Protein AF-A0A924Q017-F1 (afdb_monomer_lite)

Radius of gyration: 19.09 Å; chain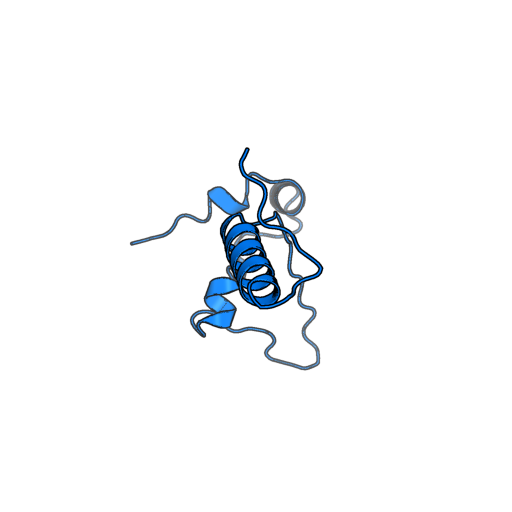s: 1; bounding box: 49×33×49 Å

Structure (mmCIF, N/CA/C/O backbone):
data_AF-A0A924Q017-F1
#
_entry.id   AF-A0A924Q017-F1
#
loop_
_atom_site.group_PDB
_atom_site.id
_atom_site.type_symbol
_atom_site.label_atom_id
_atom_site.label_alt_id
_atom_site.label_comp_id
_atom_site.label_asym_id
_atom_site.label_entity_id
_atom_site.label_seq_id
_atom_site.pdbx_PDB_ins_code
_atom_site.Cartn_x
_atom_site.Cartn_y
_atom_site.Cartn_z
_atom_site.occupancy
_atom_site.B_iso_or_equiv
_atom_site.auth_seq_id
_atom_site.auth_comp_id
_atom_site.auth_asym_id
_atom_site.auth_atom_id
_atom_site.pdbx_PDB_model_num
ATOM 1 N N . MET A 1 1 ? 4.593 18.942 -9.906 1.00 30.64 1 MET A N 1
ATOM 2 C CA . MET A 1 1 ? 5.255 18.709 -8.605 1.00 30.64 1 MET A CA 1
ATOM 3 C C . MET A 1 1 ? 5.904 17.336 -8.683 1.00 30.64 1 MET A C 1
ATOM 5 O O . MET A 1 1 ? 5.196 16.363 -8.889 1.00 30.64 1 MET A O 1
ATOM 9 N N . ARG A 1 2 ? 7.239 17.267 -8.715 1.00 33.31 2 ARG A N 1
ATOM 10 C CA . ARG A 1 2 ? 7.996 16.021 -8.917 1.00 33.31 2 ARG A CA 1
ATOM 11 C C . ARG A 1 2 ? 8.207 15.417 -7.527 1.00 33.31 2 ARG A C 1
ATOM 13 O O . ARG A 1 2 ? 9.032 15.917 -6.774 1.00 33.31 2 ARG A O 1
ATOM 20 N N . MET A 1 3 ? 7.376 14.452 -7.150 1.00 36.66 3 MET A N 1
ATOM 21 C CA . MET A 1 3 ? 7.503 13.739 -5.877 1.00 36.66 3 MET A CA 1
ATOM 22 C C . MET A 1 3 ? 8.788 12.907 -5.976 1.00 36.66 3 MET A C 1
ATOM 24 O O . MET A 1 3 ? 8.867 12.012 -6.817 1.00 36.66 3 MET A O 1
ATOM 28 N N . SER A 1 4 ? 9.853 13.291 -5.262 1.00 42.31 4 SER A N 1
ATOM 29 C CA . SER A 1 4 ? 11.105 12.535 -5.316 1.00 42.31 4 SER A CA 1
ATOM 30 C C . SER A 1 4 ? 10.896 11.218 -4.574 1.00 42.31 4 SER A C 1
ATOM 32 O O . SER A 1 4 ? 10.413 11.197 -3.445 1.00 42.31 4 SER A O 1
ATOM 34 N N . LEU A 1 5 ? 11.267 10.109 -5.213 1.00 49.06 5 LEU A N 1
ATOM 35 C CA . LEU A 1 5 ? 11.196 8.737 -4.684 1.00 49.06 5 LEU A CA 1
ATOM 36 C C . LEU A 1 5 ? 12.089 8.509 -3.443 1.00 49.06 5 LEU A C 1
ATOM 38 O O . LEU A 1 5 ? 12.268 7.382 -2.990 1.00 49.06 5 LEU A O 1
ATOM 42 N N . THR A 1 6 ? 12.655 9.577 -2.880 1.00 48.41 6 THR A N 1
ATOM 43 C CA . THR A 1 6 ? 13.645 9.578 -1.802 1.00 48.41 6 THR A CA 1
ATOM 44 C C . THR A 1 6 ? 13.114 8.929 -0.520 1.00 48.41 6 THR A C 1
ATOM 46 O O . THR A 1 6 ? 13.888 8.302 0.190 1.00 48.41 6 THR A O 1
ATOM 49 N N . GLY A 1 7 ? 11.800 8.973 -0.262 1.00 44.56 7 GLY A N 1
ATOM 50 C CA . GLY A 1 7 ? 11.205 8.328 0.917 1.00 44.56 7 GLY A CA 1
ATOM 51 C C . GLY A 1 7 ? 11.151 6.793 0.862 1.00 44.56 7 GLY A C 1
ATOM 52 O O . GLY A 1 7 ? 11.161 6.145 1.904 1.00 44.56 7 GLY A O 1
ATOM 53 N N . ALA A 1 8 ? 11.130 6.185 -0.330 1.00 47.62 8 ALA A N 1
ATOM 54 C CA . ALA A 1 8 ? 11.022 4.729 -0.483 1.00 47.62 8 ALA A CA 1
ATOM 55 C C . ALA A 1 8 ? 12.380 4.002 -0.403 1.00 47.62 8 ALA A C 1
ATOM 57 O O . ALA A 1 8 ? 12.422 2.784 -0.222 1.00 47.62 8 ALA A O 1
ATOM 58 N N . VAL A 1 9 ? 13.492 4.734 -0.543 1.00 48.53 9 VAL A N 1
ATOM 59 C CA . VAL A 1 9 ? 14.848 4.161 -0.640 1.00 48.53 9 VAL A CA 1
ATOM 60 C C . VAL A 1 9 ? 15.492 3.931 0.736 1.00 48.53 9 VAL A C 1
ATOM 62 O O . VAL A 1 9 ? 16.374 3.081 0.861 1.00 48.53 9 VAL A O 1
ATOM 65 N N . GLU A 1 10 ? 15.042 4.625 1.786 1.00 51.31 10 GLU A N 1
ATOM 66 C CA . GLU A 1 10 ? 15.685 4.565 3.110 1.00 51.31 10 GLU A CA 1
ATOM 67 C C . GLU A 1 10 ? 15.321 3.330 3.949 1.00 51.31 10 GLU A C 1
ATOM 69 O O . GLU A 1 10 ? 16.038 3.005 4.896 1.00 51.31 10 GLU A O 1
ATOM 74 N N . ILE A 1 11 ? 14.259 2.590 3.607 1.00 51.72 11 ILE A N 1
ATOM 75 C CA . ILE A 1 11 ? 13.723 1.544 4.489 1.00 51.72 11 ILE A CA 1
ATOM 76 C C . ILE A 1 11 ? 13.992 0.146 3.913 1.00 51.72 11 ILE A C 1
ATOM 78 O O . ILE A 1 11 ? 13.637 -0.198 2.787 1.00 51.72 11 ILE A O 1
ATOM 82 N N . GLN A 1 12 ? 14.694 -0.647 4.721 1.00 61.06 12 GLN A N 1
ATOM 83 C CA . GLN A 1 12 ? 15.378 -1.902 4.404 1.00 61.06 12 GLN A CA 1
ATOM 84 C C . GLN A 1 12 ? 14.608 -2.864 3.468 1.00 61.06 12 GLN A C 1
ATOM 86 O O . GLN A 1 12 ? 13.451 -3.231 3.692 1.00 61.06 12 GLN A O 1
ATOM 91 N N . GLY A 1 13 ? 15.310 -3.308 2.416 1.00 66.81 13 GLY A N 1
ATOM 92 C CA . GLY A 1 13 ? 14.847 -4.269 1.413 1.00 66.81 13 GLY A CA 1
ATOM 93 C C . GLY A 1 13 ? 15.484 -4.005 0.047 1.00 66.81 13 GLY A C 1
ATOM 94 O O . GLY A 1 13 ? 16.543 -4.541 -0.265 1.00 66.81 13 GLY A O 1
ATOM 95 N N . ILE A 1 14 ? 14.863 -3.136 -0.754 1.00 81.44 14 ILE A N 1
ATOM 96 C CA . ILE A 1 14 ? 15.281 -2.871 -2.142 1.00 81.44 14 ILE A CA 1
ATOM 97 C C . ILE A 1 14 ? 16.564 -2.037 -2.255 1.00 81.44 14 ILE A C 1
ATOM 99 O O . ILE A 1 14 ? 17.309 -2.178 -3.220 1.00 81.44 14 ILE A O 1
ATOM 103 N N . GLY A 1 15 ? 16.870 -1.223 -1.238 1.00 83.62 15 GLY A N 1
ATOM 104 C CA . GLY A 1 15 ? 18.061 -0.371 -1.229 1.00 83.62 15 GLY A CA 1
ATOM 105 C C . GLY A 1 15 ? 19.377 -1.144 -1.352 1.00 83.62 15 GLY A C 1
ATOM 106 O O . GLY A 1 15 ? 20.316 -0.639 -1.956 1.00 83.62 15 GLY A O 1
ATOM 107 N N . GLN A 1 16 ? 19.456 -2.375 -0.829 1.00 87.31 16 GLN A N 1
ATOM 108 C CA . GLN A 1 16 ? 20.655 -3.204 -0.988 1.00 87.31 16 GLN A CA 1
ATOM 109 C C . GLN A 1 16 ? 20.791 -3.730 -2.421 1.00 87.31 16 GLN A C 1
ATOM 111 O O . GLN A 1 16 ? 21.860 -3.610 -2.999 1.00 87.31 16 GLN A O 1
ATOM 116 N N . ALA A 1 17 ? 19.704 -4.212 -3.028 1.00 88.94 17 ALA A N 1
ATOM 117 C CA . ALA A 1 17 ? 19.720 -4.692 -4.411 1.00 88.94 17 ALA A CA 1
ATOM 118 C C . ALA A 1 17 ? 20.066 -3.579 -5.420 1.00 88.94 17 ALA A C 1
ATOM 120 O O . ALA A 1 17 ? 20.751 -3.845 -6.406 1.00 88.94 17 ALA A O 1
ATOM 121 N N . LEU A 1 18 ? 19.639 -2.338 -5.144 1.00 90.25 18 LEU A N 1
ATOM 122 C CA . LEU A 1 18 ? 20.049 -1.146 -5.895 1.00 90.25 18 LEU A CA 1
ATOM 123 C C . LEU A 1 18 ? 21.552 -0.868 -5.743 1.00 90.25 18 LEU A C 1
ATOM 125 O O . LEU A 1 18 ? 22.236 -0.625 -6.732 1.00 90.25 18 LEU A O 1
ATOM 129 N N . ARG A 1 19 ? 22.084 -0.931 -4.512 1.00 91.06 19 ARG A N 1
ATOM 130 C CA . ARG A 1 19 ? 23.524 -0.742 -4.246 1.00 91.06 19 ARG A CA 1
ATOM 131 C C . ARG A 1 19 ? 24.391 -1.818 -4.894 1.00 91.06 19 ARG A C 1
ATOM 133 O O . ARG A 1 19 ? 25.456 -1.498 -5.407 1.00 91.06 19 ARG A O 1
ATOM 140 N N . ASP A 1 20 ? 23.922 -3.061 -4.882 1.00 93.81 20 ASP A N 1
ATOM 141 C CA . ASP A 1 20 ? 24.613 -4.204 -5.484 1.00 93.81 20 ASP A CA 1
ATOM 142 C C . ASP A 1 20 ? 24.484 -4.226 -7.018 1.00 93.81 20 ASP A C 1
ATOM 144 O O . ASP A 1 20 ? 25.094 -5.067 -7.675 1.00 93.81 20 ASP A O 1
ATOM 148 N N . GLY A 1 21 ? 23.689 -3.322 -7.604 1.00 93.88 21 GLY A N 1
ATOM 149 C CA . GLY A 1 21 ? 23.481 -3.221 -9.050 1.00 93.88 21 GLY A CA 1
ATOM 150 C C . GLY A 1 21 ? 22.691 -4.382 -9.659 1.00 93.88 21 GLY A C 1
ATOM 151 O O . GLY A 1 21 ? 22.685 -4.546 -10.876 1.00 93.88 21 GLY A O 1
ATOM 152 N N . VAL A 1 22 ? 22.026 -5.198 -8.835 1.00 94.62 22 VAL A N 1
ATOM 153 C CA . VAL A 1 22 ? 21.194 -6.326 -9.295 1.00 94.62 22 VAL A CA 1
ATOM 154 C C . VAL A 1 22 ? 19.856 -5.829 -9.855 1.00 94.62 22 VAL A C 1
ATOM 156 O O . VAL A 1 22 ? 19.246 -6.485 -10.695 1.00 94.62 22 VAL A O 1
ATOM 159 N N . VAL A 1 23 ? 19.409 -4.656 -9.400 1.00 90.81 23 VAL A N 1
ATOM 160 C CA . VAL A 1 23 ? 18.277 -3.898 -9.948 1.00 90.81 23 VAL A CA 1
ATOM 161 C C . VAL A 1 23 ? 18.653 -2.419 -10.032 1.00 90.81 23 VAL A C 1
ATOM 163 O O . VAL A 1 23 ? 19.579 -1.967 -9.363 1.00 90.81 23 VAL A O 1
ATOM 166 N N . ASP A 1 24 ? 17.899 -1.654 -10.812 1.00 91.88 24 ASP A N 1
ATOM 167 C CA . ASP A 1 24 ? 18.031 -0.198 -10.927 1.00 91.88 24 ASP A CA 1
ATOM 168 C C . ASP A 1 24 ? 16.686 0.509 -10.670 1.00 91.88 24 ASP A C 1
ATOM 170 O O . ASP A 1 24 ? 15.647 -0.135 -10.494 1.00 91.88 24 ASP A O 1
ATOM 174 N N . GLU A 1 25 ? 16.681 1.845 -10.654 1.00 88.75 25 GLU A N 1
ATOM 175 C CA . GLU A 1 25 ? 15.464 2.639 -10.423 1.00 88.75 25 GLU A CA 1
ATOM 176 C C . GLU A 1 25 ? 14.360 2.366 -11.454 1.00 88.75 25 GLU A C 1
ATOM 178 O O . GLU A 1 25 ? 13.180 2.520 -11.143 1.00 88.75 25 GLU A O 1
ATOM 183 N N . THR A 1 26 ? 14.705 1.899 -12.659 1.00 90.56 26 THR A N 1
ATOM 184 C CA . THR A 1 26 ? 13.711 1.564 -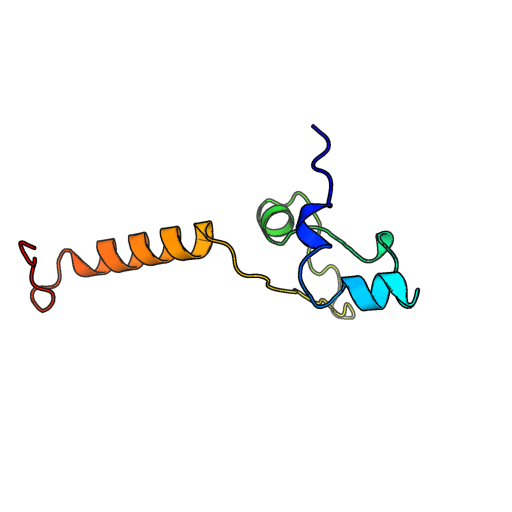13.685 1.00 90.56 26 THR A CA 1
ATOM 185 C C . THR A 1 26 ? 12.912 0.310 -13.338 1.00 90.56 26 THR A C 1
ATOM 187 O O . THR A 1 26 ? 11.863 0.084 -13.937 1.00 90.56 26 THR A O 1
ATOM 190 N N . HIS A 1 27 ? 13.346 -0.493 -12.362 1.00 90.19 27 HIS A N 1
ATOM 191 C CA . HIS A 1 27 ? 12.578 -1.628 -11.847 1.00 90.19 27 HIS A CA 1
ATOM 192 C C . HIS A 1 27 ? 11.471 -1.198 -10.867 1.00 90.19 27 HIS A C 1
ATOM 194 O O . HIS A 1 27 ? 10.532 -1.960 -10.630 1.00 90.19 27 HIS A O 1
ATOM 200 N N . LEU A 1 28 ? 11.530 0.025 -10.32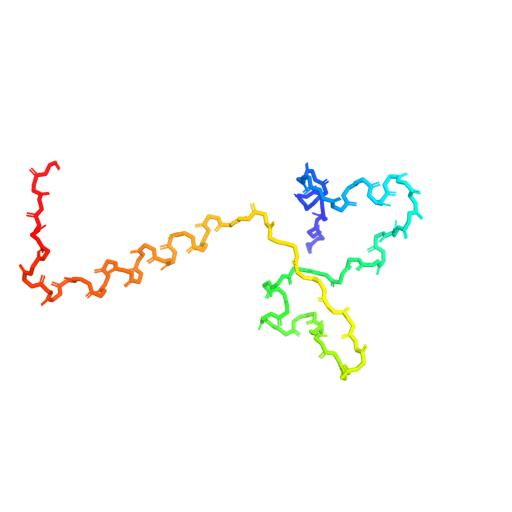5 1.00 89.31 28 LEU A N 1
ATOM 201 C CA . LEU A 1 28 ? 10.488 0.581 -9.463 1.00 89.31 28 LEU A CA 1
ATOM 202 C C . LEU A 1 28 ? 9.336 1.114 -10.323 1.00 89.31 28 LEU A C 1
ATOM 204 O O . LEU A 1 28 ? 9.470 2.114 -11.023 1.00 89.31 28 LEU A O 1
ATOM 208 N N . ARG A 1 29 ? 8.181 0.441 -10.282 1.00 90.88 29 ARG A N 1
ATOM 209 C CA . ARG A 1 29 ? 7.016 0.816 -11.108 1.00 90.88 29 ARG A CA 1
ATOM 210 C C . ARG A 1 29 ? 6.195 1.967 -10.530 1.00 90.88 29 ARG A C 1
ATOM 212 O O . ARG A 1 29 ? 5.571 2.693 -11.293 1.00 90.88 29 ARG A O 1
ATOM 219 N N . GLY A 1 30 ? 6.210 2.145 -9.214 1.00 91.00 30 GLY A N 1
ATOM 220 C CA . GLY A 1 30 ? 5.456 3.182 -8.514 1.00 91.00 30 GLY A CA 1
ATOM 221 C C . GLY A 1 30 ? 4.893 2.680 -7.189 1.00 91.00 30 GLY A C 1
ATOM 222 O O . GLY A 1 30 ? 5.143 1.547 -6.776 1.00 91.00 30 GLY A O 1
ATOM 223 N N . GLU A 1 31 ? 4.129 3.536 -6.520 1.00 90.38 31 GLU A N 1
ATOM 224 C CA . GLU A 1 31 ? 3.477 3.209 -5.253 1.00 90.38 31 GLU A CA 1
ATOM 225 C C . GLU A 1 31 ? 2.119 2.530 -5.469 1.00 90.38 31 GLU A C 1
ATOM 227 O O . GLU A 1 31 ? 1.427 2.777 -6.459 1.00 90.38 31 GLU A O 1
ATOM 232 N N . ILE A 1 32 ? 1.688 1.717 -4.500 1.00 93.00 32 ILE A N 1
ATOM 233 C CA . ILE A 1 32 ? 0.407 0.997 -4.580 1.00 93.00 32 ILE A CA 1
ATOM 234 C C . ILE A 1 32 ? -0.801 1.943 -4.677 1.00 93.00 32 ILE A C 1
ATOM 236 O O . ILE A 1 32 ? -1.780 1.620 -5.344 1.00 93.00 32 ILE A O 1
ATOM 240 N N . GLY A 1 33 ? -0.714 3.138 -4.081 1.00 93.00 33 GLY A N 1
ATOM 241 C CA . GLY A 1 33 ? -1.745 4.169 -4.205 1.00 93.00 33 GLY A CA 1
ATOM 242 C C . GLY A 1 33 ? -1.889 4.689 -5.637 1.00 93.00 33 GLY A C 1
ATOM 243 O O . GLY A 1 33 ? -3.005 4.853 -6.120 1.00 93.00 33 GLY A O 1
ATOM 244 N N . ALA A 1 34 ? -0.780 4.869 -6.360 1.00 95.12 34 ALA A N 1
ATOM 245 C CA . ALA A 1 34 ? -0.810 5.287 -7.761 1.00 95.12 34 ALA A CA 1
ATOM 246 C C . ALA A 1 34 ? -1.408 4.201 -8.672 1.00 95.12 34 ALA A C 1
ATOM 248 O O . ALA A 1 34 ? -2.110 4.523 -9.630 1.00 95.12 34 ALA A O 1
ATOM 249 N N . VAL A 1 35 ? -1.188 2.920 -8.349 1.00 95.50 35 VAL A N 1
ATOM 250 C CA . VAL A 1 35 ? -1.850 1.795 -9.032 1.00 95.50 35 VAL A CA 1
ATOM 251 C C . VAL A 1 35 ? -3.355 1.803 -8.763 1.00 95.50 35 VAL A C 1
ATOM 253 O O . VAL A 1 35 ? -4.142 1.719 -9.703 1.00 95.50 35 VAL A O 1
ATOM 256 N N . LEU A 1 36 ? -3.768 1.965 -7.501 1.00 95.38 36 LEU A N 1
ATOM 257 C CA . LEU A 1 36 ? -5.182 2.052 -7.117 1.00 95.38 36 LEU A CA 1
ATOM 258 C C . LEU A 1 36 ? -5.905 3.208 -7.828 1.00 95.38 36 LEU A C 1
ATOM 260 O O . LEU A 1 36 ? -7.045 3.054 -8.255 1.00 95.38 36 LEU A O 1
ATOM 264 N N . LEU A 1 37 ? -5.233 4.350 -7.981 1.00 97.00 37 LEU A N 1
ATOM 265 C CA . LEU A 1 37 ? -5.760 5.535 -8.664 1.00 97.00 37 LEU A CA 1
ATOM 266 C C . LEU A 1 37 ? -5.667 5.457 -10.201 1.00 97.00 37 LEU A C 1
ATOM 268 O O . LEU A 1 37 ? -6.029 6.419 -10.875 1.00 97.00 37 LEU A O 1
ATOM 272 N N . GLY A 1 38 ? -5.158 4.358 -10.769 1.00 96.31 38 GLY A N 1
ATOM 273 C CA . GLY A 1 38 ? -5.004 4.180 -12.218 1.00 96.31 38 GLY A CA 1
ATOM 274 C C . GLY A 1 38 ? -3.923 5.058 -12.863 1.00 96.31 38 GLY A C 1
ATOM 275 O O . GLY A 1 38 ? -3.884 5.193 -14.083 1.00 96.31 38 GLY A O 1
ATOM 276 N N . GLN A 1 39 ? -3.046 5.663 -12.064 1.00 97.19 39 GLN A N 1
ATOM 277 C CA . GLN A 1 39 ? -1.959 6.533 -12.528 1.00 97.19 39 GLN A CA 1
ATOM 278 C C . GLN A 1 39 ? -0.741 5.729 -13.002 1.00 97.19 39 GLN A C 1
ATOM 280 O O . GLN A 1 39 ? 0.027 6.195 -13.841 1.00 97.19 39 GLN A O 1
ATOM 285 N N . VAL A 1 40 ? -0.569 4.519 -12.463 1.00 95.62 40 VAL A N 1
ATOM 286 C CA . VAL A 1 40 ? 0.484 3.560 -12.820 1.00 95.62 40 VAL A CA 1
ATOM 287 C C . VAL A 1 40 ? -0.175 2.214 -13.146 1.00 95.62 40 VAL A C 1
ATOM 289 O O . VAL A 1 40 ? -1.084 1.804 -12.421 1.00 95.62 40 VAL A O 1
ATOM 292 N N . PRO A 1 41 ? 0.249 1.497 -14.203 1.00 95.25 41 PRO A N 1
ATOM 293 C CA . PRO A 1 41 ? -0.301 0.180 -14.507 1.00 95.25 41 PRO A CA 1
ATOM 294 C C . PRO A 1 41 ? 0.045 -0.839 -13.412 1.00 95.25 41 PRO A C 1
ATOM 296 O O . PRO A 1 41 ? 1.178 -0.907 -12.935 1.00 95.25 41 PRO A O 1
ATOM 299 N N . GLY A 1 42 ? -0.940 -1.658 -13.041 1.00 94.81 42 GLY A N 1
ATOM 300 C CA . GLY A 1 42 ? -0.729 -2.847 -12.215 1.00 94.81 42 GLY A CA 1
ATOM 301 C C . GLY A 1 42 ? -0.164 -4.019 -13.028 1.00 94.81 42 GLY A C 1
ATOM 302 O O . GLY A 1 42 ? 0.581 -3.835 -13.988 1.00 94.81 42 GLY A O 1
ATOM 303 N N . ARG A 1 43 ? -0.553 -5.247 -12.667 1.00 96.31 43 ARG A N 1
ATOM 304 C CA . ARG A 1 43 ? -0.269 -6.450 -13.469 1.00 96.31 43 ARG A CA 1
ATOM 305 C C . ARG A 1 43 ? -0.862 -6.295 -14.873 1.00 96.31 43 ARG A C 1
ATOM 307 O O . ARG A 1 43 ? -2.050 -6.002 -14.991 1.00 96.31 43 ARG A O 1
ATOM 314 N N . GLN A 1 44 ? -0.064 -6.533 -15.912 1.00 96.50 44 GLN A N 1
ATOM 315 C CA . GLN A 1 44 ? -0.491 -6.374 -17.305 1.00 96.50 44 GLN A CA 1
ATOM 316 C C . GLN A 1 44 ? -0.744 -7.718 -17.987 1.00 96.50 44 GLN A C 1
ATOM 318 O O . GLN A 1 44 ? -1.640 -7.828 -18.821 1.00 96.50 44 GLN A O 1
ATOM 323 N N . THR A 1 45 ? 0.014 -8.750 -17.620 1.00 97.75 45 THR A N 1
ATOM 324 C CA . THR A 1 45 ? -0.111 -10.087 -18.202 1.00 97.75 45 THR A CA 1
ATOM 325 C C . THR A 1 45 ? -0.139 -11.183 -17.137 1.00 97.75 45 THR A C 1
ATOM 327 O O . THR A 1 45 ? 0.239 -10.991 -15.977 1.00 97.75 45 THR A O 1
ATOM 330 N N . ALA A 1 46 ? -0.585 -12.376 -17.535 1.00 97.75 46 ALA A N 1
ATOM 331 C CA . ALA A 1 46 ? -0.550 -13.556 -16.673 1.00 97.75 46 ALA A CA 1
ATOM 332 C C . ALA A 1 46 ? 0.885 -14.029 -16.367 1.00 97.75 46 ALA A C 1
ATOM 334 O O . ALA A 1 46 ? 1.105 -14.646 -15.329 1.00 97.75 46 ALA A O 1
ATOM 335 N N . ALA A 1 47 ? 1.850 -13.724 -17.242 1.00 98.00 47 ALA A N 1
ATOM 336 C CA . ALA A 1 47 ? 3.249 -14.112 -17.078 1.00 98.00 47 ALA A CA 1
ATOM 337 C C . ALA A 1 47 ? 4.030 -13.175 -16.138 1.00 98.00 47 ALA A C 1
ATOM 339 O O . ALA A 1 47 ? 5.120 -13.531 -15.693 1.00 98.00 47 ALA A O 1
ATOM 340 N N . ASP A 1 48 ? 3.488 -11.994 -15.820 1.00 96.00 48 ASP A N 1
ATOM 341 C CA . ASP A 1 48 ? 4.175 -11.017 -14.979 1.00 96.00 48 ASP A CA 1
ATOM 342 C C . ASP A 1 48 ? 4.390 -11.559 -13.558 1.00 96.00 48 ASP A C 1
ATOM 344 O O . ASP A 1 48 ? 3.461 -12.027 -12.887 1.00 96.00 48 ASP A O 1
ATOM 348 N N . ILE A 1 49 ? 5.608 -11.400 -13.046 1.00 95.06 49 ILE A N 1
ATOM 349 C CA . ILE A 1 49 ? 5.905 -11.565 -11.624 1.00 95.06 49 ILE A CA 1
ATOM 350 C C . ILE A 1 49 ? 5.868 -10.176 -10.990 1.00 95.06 49 ILE A C 1
ATOM 352 O O . ILE A 1 49 ? 6.667 -9.305 -11.321 1.00 95.06 49 ILE A O 1
ATOM 356 N N . THR A 1 50 ? 4.921 -9.963 -10.079 1.00 94.56 50 THR A N 1
ATOM 357 C CA . THR A 1 50 ? 4.716 -8.677 -9.401 1.00 94.56 50 THR A CA 1
ATOM 358 C C . THR A 1 50 ? 5.125 -8.784 -7.943 1.00 94.56 50 THR A C 1
ATOM 360 O O . THR A 1 50 ? 4.664 -9.688 -7.247 1.00 94.56 50 THR A O 1
ATOM 363 N N . VAL A 1 51 ? 5.921 -7.831 -7.464 1.00 92.06 51 VAL A N 1
ATOM 364 C CA . VAL A 1 51 ? 6.321 -7.742 -6.057 1.00 92.06 51 VAL A CA 1
ATOM 365 C C . VAL A 1 51 ? 5.786 -6.443 -5.476 1.00 92.06 51 VAL A C 1
ATOM 367 O O . VAL A 1 51 ? 6.040 -5.367 -6.009 1.00 92.06 51 VAL A O 1
ATOM 370 N N . TYR A 1 52 ? 5.065 -6.548 -4.365 1.00 91.00 52 TYR A N 1
ATOM 371 C CA . TYR A 1 52 ? 4.722 -5.409 -3.526 1.00 91.00 52 TYR A CA 1
ATOM 372 C C . TYR A 1 52 ? 5.546 -5.481 -2.244 1.00 91.00 52 TYR A C 1
ATOM 374 O O . TYR A 1 52 ? 5.514 -6.484 -1.530 1.00 91.00 52 TYR A O 1
ATOM 382 N N . LYS A 1 53 ? 6.290 -4.414 -1.949 1.00 87.00 53 LYS A N 1
ATOM 383 C CA . LYS A 1 53 ? 7.056 -4.286 -0.711 1.00 87.00 53 LYS A CA 1
ATOM 384 C C . LYS A 1 53 ? 6.345 -3.304 0.213 1.00 87.00 53 LYS A C 1
ATOM 386 O O . LYS A 1 53 ? 6.320 -2.109 -0.056 1.00 87.00 53 LYS A O 1
ATOM 391 N N . SER A 1 54 ? 5.801 -3.816 1.315 1.00 87.88 54 SER A N 1
ATOM 392 C CA . SER A 1 54 ? 5.234 -2.980 2.376 1.00 87.88 54 SER A CA 1
ATOM 393 C C . SER A 1 54 ? 6.323 -2.465 3.323 1.00 87.88 54 SER A C 1
ATOM 395 O O . SER A 1 54 ? 7.279 -3.189 3.642 1.00 87.88 54 SER A O 1
ATOM 397 N N . LEU A 1 55 ? 6.146 -1.219 3.768 1.00 85.31 55 LEU A N 1
ATOM 398 C CA . LEU A 1 55 ? 6.926 -0.538 4.807 1.00 85.31 55 LEU A CA 1
ATOM 399 C C . LEU A 1 55 ? 6.048 -0.100 6.001 1.00 85.31 55 LEU A C 1
ATOM 401 O O . LEU A 1 55 ? 6.576 0.416 6.979 1.00 85.31 55 LEU A O 1
ATOM 405 N N . GLY A 1 56 ? 4.728 -0.325 5.926 1.00 88.12 56 GLY A N 1
ATOM 406 C CA . GLY A 1 56 ? 3.731 0.297 6.805 1.00 88.12 56 GLY A CA 1
ATOM 407 C C . GLY A 1 56 ? 3.371 1.721 6.360 1.00 88.12 56 GLY A C 1
ATOM 408 O O . GLY A 1 56 ? 4.204 2.436 5.803 1.00 88.12 56 GLY A O 1
ATOM 409 N N . HIS A 1 57 ? 2.117 2.131 6.565 1.00 90.06 57 HIS A N 1
ATOM 410 C CA . HIS A 1 57 ? 1.652 3.474 6.221 1.00 90.06 57 HIS A CA 1
ATOM 411 C C . HIS A 1 57 ? 0.596 3.950 7.224 1.00 90.06 57 HIS A C 1
ATOM 413 O O . HIS A 1 57 ? -0.496 3.396 7.276 1.00 90.06 57 HIS A O 1
ATOM 419 N N . ILE A 1 58 ? 0.871 5.039 7.949 1.00 94.38 58 ILE A N 1
ATOM 420 C CA . ILE A 1 58 ? 0.010 5.520 9.048 1.00 94.38 58 ILE A CA 1
ATOM 421 C C . ILE A 1 58 ? -1.443 5.793 8.632 1.00 94.38 58 ILE A C 1
ATOM 423 O O . ILE A 1 58 ? -2.372 5.566 9.400 1.00 94.38 58 ILE A O 1
ATOM 427 N N . ALA A 1 59 ? -1.673 6.239 7.392 1.00 93.12 59 ALA A N 1
ATOM 428 C CA . ALA A 1 59 ? -3.039 6.420 6.896 1.00 93.12 59 ALA A CA 1
ATOM 429 C C . ALA A 1 59 ? -3.842 5.103 6.852 1.00 93.12 59 ALA A C 1
ATOM 431 O O . ALA A 1 59 ? -5.055 5.141 7.024 1.00 93.12 59 ALA A O 1
ATOM 432 N N . GLN A 1 60 ? -3.185 3.951 6.654 1.00 94.38 60 GLN A N 1
ATOM 433 C CA . GLN A 1 60 ? -3.836 2.638 6.718 1.00 94.38 60 GLN A CA 1
ATOM 434 C C . GLN A 1 60 ? -4.268 2.321 8.153 1.00 94.38 60 GLN A C 1
ATOM 436 O O . GLN A 1 60 ? -5.379 1.831 8.353 1.00 94.38 60 GLN A O 1
ATOM 441 N N . ASP A 1 61 ? -3.438 2.657 9.142 1.00 96.94 61 ASP A N 1
ATOM 442 C CA . ASP A 1 61 ? -3.757 2.454 10.557 1.00 96.94 61 ASP A CA 1
ATOM 443 C C . ASP A 1 61 ? -4.947 3.321 10.984 1.00 96.94 61 ASP A C 1
ATOM 445 O O . ASP A 1 61 ? -5.901 2.817 11.570 1.00 96.94 61 ASP A O 1
ATOM 449 N N . ILE A 1 62 ? -4.939 4.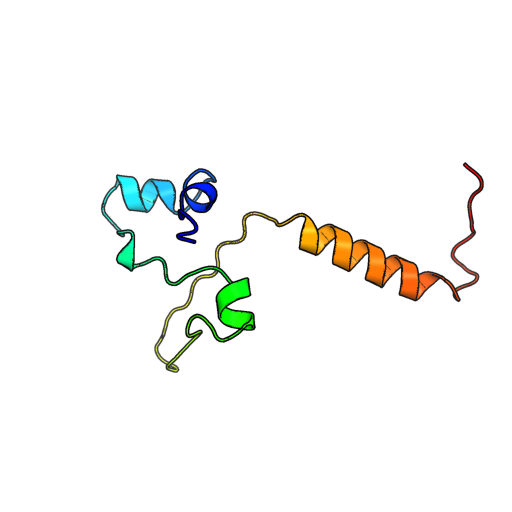610 10.624 1.00 98.19 62 ILE A N 1
ATOM 450 C CA . ILE A 1 62 ? -6.025 5.549 10.951 1.00 98.19 62 ILE A CA 1
ATOM 451 C C . ILE A 1 62 ? -7.337 5.131 10.279 1.00 98.19 62 ILE A C 1
ATOM 453 O O . ILE A 1 62 ? -8.369 5.084 10.945 1.00 98.19 62 ILE A O 1
ATOM 457 N N . ALA A 1 63 ? -7.308 4.794 8.984 1.00 97.31 63 ALA A N 1
ATOM 458 C CA . ALA A 1 63 ? -8.500 4.332 8.271 1.00 97.31 63 ALA A CA 1
ATOM 459 C C . ALA A 1 63 ? -9.060 3.038 8.883 1.00 97.31 63 ALA A C 1
ATOM 461 O O . ALA A 1 63 ? -10.271 2.876 9.010 1.00 97.31 63 ALA A O 1
ATOM 462 N N . THR A 1 64 ? -8.181 2.130 9.316 1.00 97.69 64 THR A N 1
ATOM 463 C CA . THR A 1 64 ? -8.594 0.900 10.002 1.00 97.69 64 THR A CA 1
ATOM 464 C C . THR A 1 64 ? -9.203 1.204 11.369 1.00 97.69 64 THR A C 1
ATOM 466 O O . THR A 1 64 ? -10.248 0.649 11.703 1.00 97.69 64 THR A O 1
ATOM 469 N N . ALA A 1 65 ? -8.589 2.093 12.152 1.00 97.25 65 ALA A N 1
ATOM 470 C CA . ALA A 1 65 ? -9.098 2.496 13.459 1.00 97.25 65 ALA A CA 1
ATOM 471 C C . ALA A 1 65 ? -10.487 3.141 13.354 1.00 97.25 65 ALA A C 1
ATOM 473 O O . ALA A 1 65 ? -11.376 2.802 14.131 1.00 97.25 65 ALA A O 1
ATOM 474 N N . GLU A 1 66 ? -10.693 4.013 12.366 1.00 96.88 66 GLU A N 1
ATOM 475 C CA . GLU A 1 66 ? -11.989 4.636 12.096 1.00 96.88 66 GLU A CA 1
ATOM 476 C C . GLU A 1 66 ? -13.042 3.593 11.704 1.00 96.88 66 GLU A C 1
ATOM 478 O O . GLU A 1 66 ? -14.093 3.527 12.340 1.00 96.88 66 GLU A O 1
ATOM 483 N N . ALA A 1 67 ? -12.732 2.695 10.766 1.00 96.69 67 ALA A N 1
ATOM 484 C CA . ALA A 1 67 ? -13.644 1.624 10.373 1.00 96.69 67 ALA A CA 1
ATOM 485 C C . ALA A 1 67 ? -14.016 0.701 11.548 1.00 96.69 67 ALA A C 1
ATOM 487 O O . ALA A 1 67 ? -15.179 0.322 11.705 1.00 96.69 67 ALA A O 1
ATOM 488 N N . VAL A 1 68 ? -13.046 0.336 12.393 1.00 95.44 68 VAL A N 1
ATOM 489 C CA . VAL A 1 68 ? -13.297 -0.457 13.606 1.00 95.44 68 VAL A CA 1
ATOM 490 C C . VAL A 1 68 ? -14.194 0.316 14.566 1.00 95.44 68 VAL A C 1
ATOM 492 O O . VAL A 1 68 ? -15.207 -0.227 14.998 1.00 95.44 68 VAL A O 1
ATOM 495 N N . TYR A 1 69 ? -13.874 1.579 14.850 1.00 93.56 69 TYR A N 1
ATOM 496 C CA . TYR A 1 69 ? -14.659 2.426 15.743 1.00 93.56 69 TYR A CA 1
ATOM 497 C C . TYR A 1 69 ? -16.119 2.530 15.284 1.00 93.56 69 TYR A C 1
ATOM 499 O O . TYR A 1 69 ? -17.025 2.193 16.051 1.00 93.56 69 TYR A O 1
ATOM 507 N N . GLN A 1 70 ? -16.357 2.866 14.012 1.00 94.31 70 GLN A N 1
ATOM 508 C CA . GLN A 1 70 ? -17.705 2.956 13.437 1.00 94.31 70 GLN A CA 1
ATOM 509 C C . GLN A 1 70 ? -18.481 1.637 13.562 1.00 94.31 70 GLN A C 1
ATOM 511 O O . GLN A 1 70 ? -19.652 1.633 13.942 1.00 94.31 70 GLN A O 1
ATOM 516 N N . ASN A 1 71 ? -17.819 0.500 13.330 1.00 92.50 71 ASN A N 1
ATOM 517 C CA . ASN A 1 71 ? -18.433 -0.825 13.454 1.00 92.50 71 ASN A CA 1
ATOM 518 C C . ASN A 1 71 ? -18.781 -1.222 14.900 1.00 92.50 71 ASN A C 1
ATOM 520 O O . ASN A 1 71 ? -19.494 -2.207 15.109 1.00 92.50 71 ASN A O 1
ATOM 524 N N . THR A 1 72 ? -18.280 -0.494 15.898 1.00 93.69 72 THR A N 1
ATOM 525 C CA . THR A 1 72 ? -18.546 -0.760 17.320 1.00 93.69 72 THR A CA 1
ATOM 526 C C . THR A 1 72 ? -19.572 0.169 17.957 1.00 93.69 72 THR A C 1
ATOM 528 O O . THR A 1 72 ? -20.135 -0.198 18.981 1.00 93.69 72 THR A O 1
ATOM 531 N N . LEU A 1 73 ? -19.903 1.310 17.343 1.00 88.75 73 LEU A N 1
ATOM 532 C CA . LEU A 1 73 ? -20.778 2.326 17.952 1.00 88.75 73 LEU A CA 1
ATOM 533 C C . LEU A 1 73 ? -22.177 1.823 18.351 1.00 88.75 73 LEU A C 1
ATOM 535 O O . LEU A 1 73 ? -22.751 2.312 19.318 1.00 88.75 73 LEU A O 1
ATOM 539 N N . ALA A 1 74 ? -22.739 0.853 17.624 1.00 84.19 74 ALA A N 1
ATOM 540 C CA . ALA A 1 74 ? -24.062 0.286 17.911 1.00 84.19 74 ALA A CA 1
ATOM 541 C C . ALA A 1 74 ? -24.014 -1.013 18.740 1.00 84.19 74 ALA A C 1
ATOM 543 O O . ALA A 1 74 ? -25.044 -1.665 18.925 1.00 84.19 74 ALA A O 1
ATOM 544 N N . ARG A 1 75 ? -22.825 -1.436 19.186 1.00 90.62 75 ARG A N 1
ATOM 545 C CA . ARG A 1 75 ? -22.594 -2.750 19.793 1.00 90.62 75 ARG A CA 1
ATOM 546 C C . ARG A 1 75 ? -22.499 -2.624 21.319 1.00 90.62 75 ARG A C 1
ATOM 548 O O . ARG A 1 75 ? -21.511 -2.084 21.813 1.00 90.62 75 ARG A O 1
ATOM 555 N N . PRO A 1 76 ? -23.500 -3.113 22.077 1.00 87.06 76 PRO A N 1
ATOM 556 C CA . PRO A 1 76 ? -23.581 -2.907 23.525 1.00 87.06 76 PRO A CA 1
ATOM 557 C C . PRO A 1 76 ? -22.472 -3.615 24.319 1.00 87.06 76 PRO A C 1
ATOM 559 O O . PRO A 1 76 ? -22.248 -3.284 25.479 1.00 87.06 76 PRO A O 1
ATOM 562 N N . GLU A 1 77 ?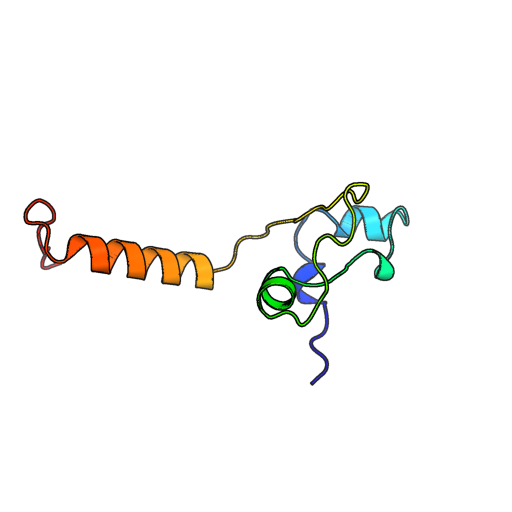 -21.780 -4.588 23.725 1.00 93.38 77 GLU A N 1
ATOM 563 C CA . GLU A 1 77 ? -20.632 -5.265 24.332 1.00 93.38 77 GLU A CA 1
ATOM 564 C C . GLU A 1 77 ? -19.376 -4.384 24.454 1.00 93.38 77 GLU A C 1
ATOM 566 O O . GLU A 1 77 ? -18.465 -4.734 25.205 1.00 93.38 77 GLU A O 1
ATOM 571 N N . PHE A 1 78 ? -19.318 -3.249 23.748 1.00 90.12 78 PHE A N 1
ATOM 572 C CA . PHE A 1 78 ? -18.227 -2.284 23.861 1.00 90.12 78 PHE A CA 1
ATOM 573 C C . PHE A 1 78 ? -18.703 -1.070 24.655 1.00 90.12 78 PHE A C 1
ATOM 575 O O . PHE A 1 78 ? -19.436 -0.223 24.150 1.00 90.12 78 PHE A O 1
ATOM 582 N N . ALA A 1 79 ? -18.305 -1.007 25.924 1.00 84.75 79 ALA A N 1
ATOM 583 C CA . ALA A 1 79 ? -18.651 0.106 26.795 1.00 84.75 79 ALA A CA 1
ATOM 584 C C . ALA A 1 79 ? -17.861 1.364 26.420 1.00 84.75 79 ALA A C 1
ATOM 586 O O . ALA A 1 79 ? -16.651 1.297 26.194 1.00 84.75 79 ALA A O 1
ATOM 587 N N . ASP A 1 80 ? -18.543 2.509 26.427 1.00 84.56 80 ASP A N 1
AT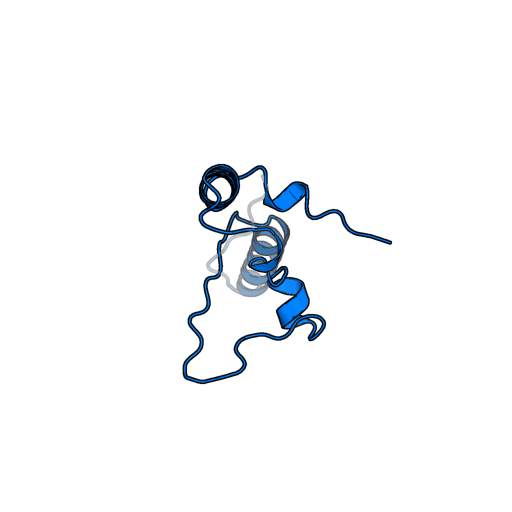OM 588 C CA . ASP A 1 80 ? -17.872 3.802 26.449 1.00 84.56 80 ASP A CA 1
ATOM 589 C C . ASP A 1 80 ? -17.195 3.967 27.813 1.00 84.56 80 ASP A C 1
ATOM 591 O O . ASP A 1 80 ? -17.820 3.764 28.862 1.00 84.56 80 ASP A O 1
ATOM 595 N N . VAL A 1 81 ? -15.899 4.259 27.806 1.00 87.50 81 VAL A N 1
ATOM 596 C CA . VAL A 1 81 ? -15.113 4.360 29.033 1.00 87.50 81 VAL A CA 1
ATOM 597 C C . VAL A 1 81 ? -14.708 5.813 29.207 1.00 87.50 81 VAL A C 1
ATOM 599 O O . VAL A 1 81 ? -13.946 6.352 28.413 1.00 87.50 81 VAL A O 1
ATOM 602 N N . ALA A 1 82 ? -15.216 6.433 30.270 1.00 85.56 82 ALA A N 1
ATOM 603 C CA . ALA A 1 82 ? -14.862 7.791 30.662 1.00 85.56 82 ALA A CA 1
ATOM 604 C C . ALA A 1 82 ? -13.488 7.791 31.350 1.00 85.56 82 ALA A C 1
ATOM 606 O O . ALA A 1 82 ? -13.405 7.797 32.580 1.00 85.56 82 ALA A O 1
ATOM 607 N N . TRP A 1 83 ? -12.420 7.698 30.560 1.00 73.38 83 TRP A N 1
ATOM 608 C CA . TRP A 1 83 ? -11.045 7.935 31.005 1.00 73.38 83 TRP A CA 1
ATOM 609 C C . TRP A 1 83 ? -10.532 9.284 30.510 1.00 73.38 83 TRP A C 1
ATOM 611 O O . TRP A 1 83 ? -10.911 9.701 29.393 1.00 73.38 83 TRP A O 1
#

Sequence (83 aa):
MRMSLTGAVEIQGIGQALRDGVVDETHLRGEIGAVLLGQVPGRQTAADITVYKSLGHIAQDIATAEAVYQNTLARPEFADVAW

pLDDT: mean 84.99, std 17.33, range [30.64, 98.19]

Foldseek 3Di:
DDDDPVVVCPAPDVVVCCVVVVDHPVVQQDAPVCCVVVNTPDDDDPPDDDDDDDPDDVVVVVVVVVVVVVVCPVPPVDDDDPD

Secondary structure (DSSP, 8-state):
----THHHHSSSSHHHHHHTTSS-GGG----HHHHHTTSS----STT----------HHHHHHHHHHHHHHHTT-TTS-----